Protein AF-A0A9E5KTV6-F1 (afdb_monomer_lite)

Sequence (54 aa):
MTCNNDLHFAKPDYARQQRCGVPEVIYGAGKTAPQIVAIMRALNDAGQNAFATR

Secondary structure (DSSP, 8-state):
------BTTB---TTHHHHHSS-EEEE-TT--HHHHHHHHHHHHHTT--EEEE-

pLDDT: mean 83.98, std 14.05, range [36.34, 93.06]

Radius of gyration: 10.74 Å; chains: 1; bounding box: 23×26×24 Å

Structure (mmCIF, N/CA/C/O backbone):
data_AF-A0A9E5KTV6-F1
#
_entry.id   AF-A0A9E5KTV6-F1
#
loop_
_atom_site.group_PDB
_atom_site.id
_atom_site.type_symbol
_atom_site.label_atom_id
_atom_site.label_alt_id
_atom_site.label_comp_id
_atom_site.label_asym_id
_atom_site.label_entity_id
_atom_site.label_seq_id
_atom_site.pdbx_PDB_ins_code
_atom_site.Cartn_x
_atom_site.Cartn_y
_atom_site.Cartn_z
_atom_site.occupancy
_atom_site.B_iso_or_equiv
_atom_site.auth_seq_id
_atom_site.auth_comp_id
_atom_site.auth_asym_id
_atom_site.auth_atom_id
_atom_site.pdbx_PDB_model_num
ATOM 1 N N . MET A 1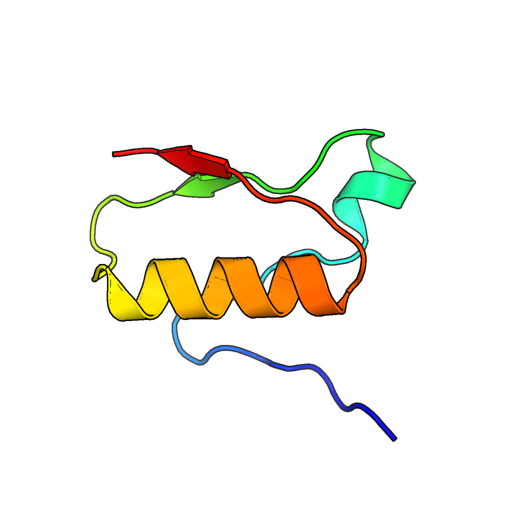 1 ? -12.126 -16.096 14.959 1.00 38.00 1 MET A N 1
ATOM 2 C CA . MET A 1 1 ? -10.844 -16.738 14.609 1.00 38.00 1 MET A CA 1
ATOM 3 C C . MET A 1 1 ? -10.371 -16.096 13.316 1.00 38.00 1 MET A C 1
ATOM 5 O O . MET A 1 1 ? -10.807 -16.503 12.254 1.00 38.00 1 MET A O 1
ATOM 9 N N . THR A 1 2 ? -9.573 -15.037 13.404 1.00 36.34 2 THR A N 1
ATOM 10 C CA . THR A 1 2 ? -8.885 -14.453 12.242 1.00 36.34 2 THR A CA 1
ATOM 11 C C . THR A 1 2 ? -7.520 -14.019 12.739 1.00 36.34 2 THR A C 1
ATOM 13 O O . THR A 1 2 ? -7.308 -12.913 13.226 1.00 36.34 2 THR A O 1
ATOM 16 N N . CYS A 1 3 ? -6.625 -14.999 12.761 1.00 38.53 3 CYS A N 1
ATOM 17 C CA . CYS A 1 3 ? -5.232 -14.825 13.112 1.00 38.53 3 CYS A CA 1
ATOM 18 C C . CYS A 1 3 ? -4.567 -14.099 11.944 1.00 38.53 3 CYS A C 1
ATOM 20 O O . CYS A 1 3 ? -4.492 -14.643 10.849 1.00 38.53 3 CYS A O 1
ATOM 22 N N . ASN A 1 4 ? -4.202 -12.846 12.204 1.00 50.66 4 ASN A N 1
ATOM 23 C CA . ASN A 1 4 ? -3.191 -12.033 11.541 1.00 50.66 4 ASN A CA 1
ATOM 24 C C . ASN A 1 4 ? -2.700 -12.572 10.181 1.00 50.66 4 ASN A C 1
ATOM 26 O O . ASN A 1 4 ? -1.885 -13.489 10.112 1.00 50.66 4 ASN A O 1
ATOM 30 N N . ASN A 1 5 ? -3.196 -11.974 9.097 1.00 55.34 5 ASN A N 1
ATOM 31 C CA . ASN A 1 5 ? -2.729 -12.213 7.736 1.00 55.34 5 ASN A CA 1
ATOM 32 C C . ASN A 1 5 ? -1.336 -11.571 7.565 1.00 55.34 5 ASN A C 1
ATOM 34 O O . ASN A 1 5 ? -1.197 -10.513 6.945 1.00 55.34 5 ASN A O 1
ATOM 38 N N . ASP A 1 6 ? -0.319 -12.159 8.202 1.00 59.41 6 ASP A N 1
ATOM 39 C CA . ASP A 1 6 ? 1.084 -11.791 8.032 1.00 59.41 6 ASP A CA 1
ATOM 40 C C . ASP A 1 6 ? 1.491 -12.174 6.605 1.00 59.41 6 ASP A C 1
ATOM 42 O O . ASP A 1 6 ? 1.837 -13.320 6.309 1.00 59.41 6 ASP A O 1
ATOM 46 N N . LEU A 1 7 ? 1.419 -11.213 5.682 1.00 76.38 7 LEU A N 1
ATOM 47 C CA . LEU A 1 7 ? 1.971 -11.425 4.355 1.00 76.38 7 LEU A CA 1
ATOM 48 C C . LEU A 1 7 ? 3.485 -11.591 4.544 1.00 76.38 7 LEU A C 1
ATOM 50 O O . LEU A 1 7 ? 4.164 -10.680 5.003 1.00 76.38 7 LEU A O 1
ATOM 54 N N . HIS A 1 8 ? 4.054 -12.739 4.182 1.00 79.12 8 HIS A N 1
ATOM 55 C CA . HIS A 1 8 ? 5.494 -13.013 4.356 1.00 79.12 8 HIS A CA 1
ATOM 56 C C . HIS A 1 8 ? 6.425 -11.960 3.705 1.00 79.12 8 HIS A C 1
ATOM 58 O O . HIS A 1 8 ? 7.627 -11.944 3.949 1.00 79.12 8 HIS A O 1
ATOM 64 N N . PHE A 1 9 ? 5.869 -11.078 2.871 1.00 80.25 9 PHE A N 1
ATOM 65 C CA . PHE A 1 9 ? 6.532 -9.997 2.142 1.00 80.25 9 PHE A CA 1
ATOM 66 C C . PHE A 1 9 ? 6.138 -8.574 2.601 1.00 80.25 9 PHE A C 1
ATOM 68 O O . PHE A 1 9 ? 6.657 -7.594 2.052 1.00 80.25 9 PHE A O 1
ATOM 75 N N . ALA A 1 10 ? 5.208 -8.431 3.554 1.00 85.75 10 ALA A N 1
ATOM 76 C CA . ALA A 1 10 ? 4.790 -7.148 4.125 1.00 85.75 10 ALA A CA 1
ATOM 77 C C . ALA A 1 10 ? 3.981 -7.327 5.420 1.00 85.75 10 ALA A C 1
ATOM 79 O O . ALA A 1 10 ? 3.146 -8.217 5.523 1.00 85.75 10 ALA A O 1
ATOM 80 N N . LYS A 1 11 ? 4.141 -6.410 6.375 1.00 86.94 11 LYS A N 1
ATOM 81 C CA . LYS A 1 11 ? 3.337 -6.382 7.601 1.00 86.94 11 LYS A CA 1
ATOM 82 C C . LYS A 1 11 ? 2.495 -5.100 7.640 1.00 86.94 11 LYS A C 1
ATOM 84 O O . LYS A 1 11 ? 3.021 -4.076 8.071 1.00 86.94 11 LYS A O 1
A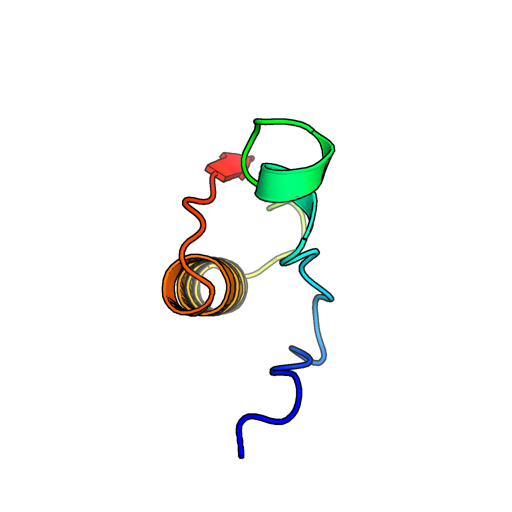TOM 89 N N . PRO A 1 12 ? 1.247 -5.119 7.133 1.00 86.31 12 PRO A N 1
ATOM 90 C CA . PRO A 1 12 ? 0.395 -3.935 7.093 1.00 86.31 12 PRO A CA 1
ATOM 91 C C . PRO A 1 12 ? -0.059 -3.549 8.503 1.00 86.31 12 PRO A C 1
ATOM 93 O O . PRO A 1 12 ? -0.370 -4.416 9.321 1.00 86.31 12 PRO A O 1
ATOM 96 N N . ASP A 1 13 ? -0.115 -2.251 8.790 1.00 87.94 13 ASP A N 1
ATOM 97 C CA . ASP A 1 13 ? -0.629 -1.741 10.060 1.00 87.94 13 ASP A CA 1
ATOM 98 C C . ASP A 1 13 ? -2.141 -1.497 9.986 1.00 87.94 13 ASP A C 1
ATOM 100 O O . ASP A 1 13 ? -2.603 -0.406 9.651 1.00 87.94 13 ASP A O 1
ATOM 104 N N . TYR A 1 14 ? -2.912 -2.517 10.364 1.00 88.56 14 TYR A N 1
ATOM 105 C CA . TYR A 1 14 ? -4.377 -2.474 10.385 1.00 88.56 14 TYR A CA 1
ATOM 106 C C . TYR A 1 14 ? -4.970 -1.536 11.446 1.00 88.56 14 TYR A C 1
ATOM 108 O O . TYR A 1 14 ? -6.177 -1.317 11.459 1.00 88.56 14 TYR A O 1
ATOM 116 N N . ALA A 1 15 ? -4.176 -0.975 12.362 1.00 87.88 15 ALA A N 1
ATOM 117 C CA . ALA A 1 15 ? -4.660 -0.013 13.356 1.00 87.88 15 ALA A CA 1
ATOM 118 C C . ALA A 1 15 ? -4.364 1.435 12.945 1.00 87.88 15 ALA A C 1
ATOM 120 O O . ALA A 1 15 ? -4.810 2.371 13.615 1.00 87.88 15 ALA A O 1
ATOM 121 N N . ARG A 1 16 ? -3.618 1.652 11.853 1.00 87.31 16 ARG A N 1
ATOM 122 C CA . ARG A 1 16 ? -3.156 2.988 11.469 1.00 87.31 16 ARG A CA 1
ATOM 123 C C . ARG A 1 16 ? -4.294 3.962 11.226 1.00 87.31 16 ARG A C 1
ATOM 125 O O . ARG A 1 16 ? -4.235 5.071 11.747 1.00 87.31 16 ARG A O 1
ATOM 132 N N . GLN A 1 17 ? -5.345 3.560 10.513 1.00 87.69 17 GLN A N 1
ATOM 133 C CA . GLN A 1 17 ? -6.467 4.462 10.247 1.00 87.69 17 GLN A CA 1
ATOM 134 C C . GLN A 1 17 ? -7.188 4.875 11.530 1.00 87.69 17 GLN A C 1
ATOM 136 O O . GLN A 1 17 ? -7.574 6.030 11.661 1.00 87.69 17 GLN A O 1
ATOM 141 N N . GLN A 1 18 ? -7.314 3.971 12.503 1.00 87.25 18 GLN A N 1
ATOM 142 C CA . GLN A 1 18 ? -7.930 4.297 13.791 1.00 87.25 18 GLN A CA 1
ATOM 143 C C . GLN A 1 18 ? -7.057 5.248 14.620 1.00 87.25 18 GLN A C 1
ATOM 145 O O . GLN A 1 18 ? -7.578 6.149 15.269 1.00 87.25 18 GLN A O 1
ATOM 150 N N . ARG A 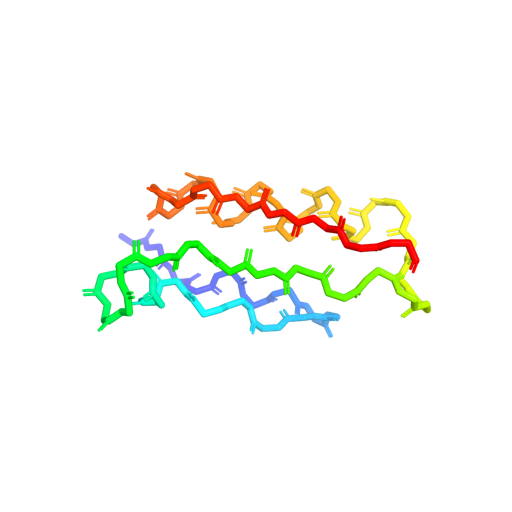1 19 ? -5.729 5.071 14.588 1.00 91.62 19 ARG A N 1
ATOM 151 C CA . ARG A 1 19 ? -4.785 5.876 15.384 1.00 91.62 19 ARG A CA 1
ATOM 152 C C . ARG A 1 19 ? -4.446 7.224 14.753 1.00 91.62 19 ARG A C 1
ATOM 154 O O . ARG A 1 19 ? -4.224 8.192 15.469 1.00 91.62 19 ARG A O 1
ATOM 161 N N . CYS A 1 20 ? -4.361 7.273 13.429 1.00 89.25 20 CYS A N 1
ATOM 162 C CA . CYS A 1 20 ? -3.854 8.421 12.678 1.00 89.25 20 CYS A CA 1
ATOM 163 C C . CYS A 1 20 ? -4.925 9.095 11.809 1.00 89.25 20 CYS A C 1
ATOM 165 O O . CYS A 1 20 ? -4.633 10.109 11.183 1.00 89.25 20 CYS A O 1
ATOM 167 N N . GLY A 1 21 ? -6.134 8.532 11.719 1.00 88.62 21 GLY A N 1
ATOM 168 C CA . GLY A 1 21 ? -7.217 9.044 10.872 1.00 88.62 21 GLY A CA 1
ATOM 169 C C . GLY A 1 21 ? -7.006 8.835 9.368 1.00 88.62 21 GLY A C 1
ATOM 170 O O . GLY A 1 21 ? -7.865 9.214 8.577 1.00 88.62 21 GLY A O 1
ATOM 171 N N . VAL A 1 22 ? -5.885 8.230 8.958 1.00 86.38 22 VAL A N 1
ATOM 172 C CA . VAL A 1 22 ? -5.504 8.036 7.552 1.00 86.38 22 VAL A CA 1
ATOM 173 C C . VAL A 1 22 ? -5.140 6.579 7.256 1.00 86.38 22 VAL A C 1
ATOM 175 O O . VAL A 1 22 ? -4.541 5.919 8.109 1.00 86.38 22 VAL A O 1
ATOM 178 N N . PRO A 1 23 ? -5.490 6.071 6.061 1.00 87.56 23 PRO A N 1
ATOM 179 C CA . PRO A 1 23 ? -5.149 4.714 5.649 1.00 87.56 23 PRO A CA 1
ATOM 180 C C . PRO A 1 23 ? -3.638 4.505 5.478 1.00 87.56 23 PRO A C 1
ATOM 182 O O . PRO A 1 23 ? -2.874 5.455 5.298 1.00 87.56 23 PRO A O 1
ATOM 185 N N . GLU A 1 24 ? -3.213 3.243 5.495 1.00 89.69 24 GLU A N 1
ATOM 186 C CA . GLU A 1 24 ? -1.827 2.861 5.210 1.00 89.69 24 GLU A CA 1
ATOM 187 C C . GLU A 1 24 ? -1.476 3.076 3.726 1.00 89.69 24 GLU A C 1
ATOM 189 O O . GLU A 1 24 ? -2.294 2.863 2.822 1.00 89.69 24 GLU A O 1
ATOM 194 N N . VAL A 1 25 ? -0.230 3.492 3.473 1.00 91.12 25 VAL A N 1
ATOM 195 C CA . VAL A 1 25 ? 0.321 3.672 2.123 1.00 91.12 25 VAL A CA 1
ATOM 196 C C . VAL A 1 25 ? 1.383 2.608 1.859 1.00 91.12 25 VAL A C 1
ATOM 198 O O . VAL A 1 25 ? 2.390 2.514 2.556 1.00 91.12 25 VAL A O 1
ATOM 201 N N . ILE A 1 26 ? 1.168 1.818 0.814 1.00 91.69 26 ILE A N 1
ATOM 202 C CA . ILE A 1 26 ? 2.037 0.728 0.384 1.00 91.69 26 ILE A CA 1
ATOM 203 C C . ILE A 1 26 ? 3.158 1.304 -0.480 1.00 91.69 26 ILE A C 1
ATOM 205 O O . ILE A 1 26 ? 2.921 1.807 -1.579 1.00 91.69 26 ILE A O 1
ATOM 209 N N . TYR A 1 27 ? 4.399 1.169 -0.021 1.00 91.06 27 TYR A N 1
ATOM 210 C CA . TYR A 1 27 ? 5.558 1.463 -0.857 1.00 91.06 27 TYR A CA 1
ATOM 211 C C . TYR A 1 27 ? 5.726 0.371 -1.923 1.00 91.06 27 TYR A C 1
ATOM 213 O O . TYR A 1 27 ? 6.031 -0.781 -1.594 1.00 91.06 27 TYR A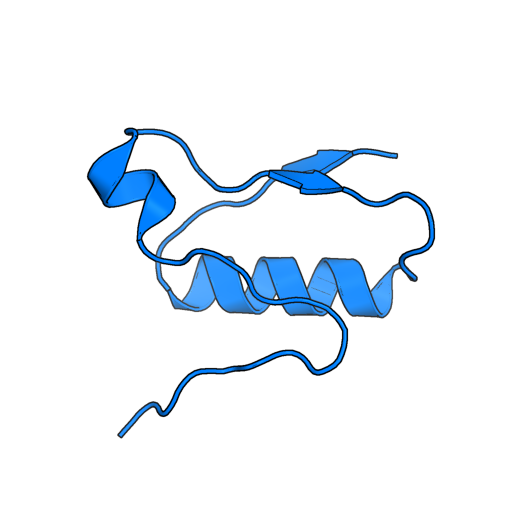 O 1
ATOM 221 N N . GLY A 1 28 ? 5.463 0.709 -3.188 1.00 88.56 28 GLY A N 1
ATOM 222 C CA . GLY A 1 28 ? 5.427 -0.264 -4.284 1.00 88.56 28 GLY A CA 1
ATOM 223 C C . GLY A 1 28 ? 6.785 -0.614 -4.891 1.00 88.56 28 GLY A C 1
ATOM 224 O O . GLY A 1 28 ? 6.897 -1.663 -5.526 1.00 88.56 28 GLY A O 1
ATOM 225 N N . ALA A 1 29 ? 7.832 0.189 -4.676 1.00 90.88 29 ALA A N 1
ATOM 226 C CA . ALA A 1 29 ? 9.140 -0.101 -5.255 1.00 90.88 29 ALA A CA 1
ATOM 227 C C . ALA A 1 29 ? 9.705 -1.426 -4.708 1.00 90.88 29 ALA A C 1
ATOM 229 O O . ALA A 1 29 ? 9.725 -1.676 -3.501 1.00 90.88 29 ALA A O 1
ATOM 230 N N . GLY A 1 30 ? 10.133 -2.305 -5.617 1.00 89.00 30 GLY A N 1
ATOM 231 C CA . GLY A 1 30 ? 10.601 -3.654 -5.281 1.00 89.00 30 GLY A CA 1
ATOM 232 C C . GLY A 1 30 ? 9.491 -4.657 -4.939 1.00 89.00 30 GLY A C 1
ATOM 233 O O . GLY A 1 30 ? 9.803 -5.808 -4.632 1.00 89.00 30 GLY A O 1
ATOM 234 N N . LYS A 1 31 ? 8.209 -4.267 -5.008 1.00 90.06 31 LYS A N 1
ATOM 235 C CA . LYS A 1 31 ? 7.070 -5.184 -4.863 1.00 90.06 31 LYS A CA 1
ATOM 236 C C . LYS A 1 31 ? 6.484 -5.534 -6.223 1.00 90.06 31 LYS A C 1
ATOM 238 O O . LYS A 1 31 ? 6.332 -4.695 -7.105 1.00 90.06 31 LYS A O 1
ATOM 243 N N . THR A 1 32 ? 6.118 -6.797 -6.381 1.00 93.06 32 THR A N 1
ATOM 244 C CA . THR A 1 32 ? 5.376 -7.256 -7.559 1.00 93.06 32 THR A CA 1
ATOM 245 C C . THR A 1 32 ? 3.911 -6.824 -7.461 1.00 93.06 32 THR A C 1
ATOM 247 O O . THR A 1 32 ? 3.364 -6.680 -6.365 1.00 93.06 32 THR A O 1
ATOM 250 N N . ALA A 1 33 ? 3.237 -6.661 -8.602 1.00 91.81 33 ALA A N 1
ATOM 251 C CA . ALA A 1 33 ? 1.814 -6.315 -8.615 1.00 91.81 33 ALA A CA 1
ATOM 252 C C . ALA A 1 33 ? 0.938 -7.285 -7.783 1.00 91.81 33 ALA A C 1
ATOM 254 O O . ALA A 1 33 ? 0.113 -6.798 -7.008 1.00 91.81 33 ALA A O 1
ATOM 255 N N . PRO A 1 34 ? 1.141 -8.623 -7.821 1.00 92.44 34 PRO A N 1
ATOM 256 C CA . PRO A 1 34 ? 0.404 -9.547 -6.956 1.00 92.44 34 PRO A CA 1
ATOM 257 C C . PRO A 1 34 ? 0.616 -9.294 -5.458 1.00 92.44 34 PRO A C 1
ATOM 259 O O . PRO A 1 34 ? -0.332 -9.405 -4.684 1.00 92.44 34 PRO A O 1
ATOM 262 N N . GLN A 1 35 ? 1.829 -8.911 -5.041 1.00 91.69 35 GLN A N 1
ATOM 263 C CA . GLN A 1 35 ? 2.108 -8.572 -3.642 1.00 91.69 35 GLN A CA 1
ATOM 264 C C . GLN A 1 35 ? 1.368 -7.302 -3.218 1.00 91.69 35 GLN A C 1
ATOM 266 O O . GLN A 1 35 ? 0.774 -7.278 -2.144 1.00 91.69 35 GLN A O 1
ATOM 271 N N . ILE A 1 36 ? 1.352 -6.267 -4.063 1.00 91.94 36 ILE A N 1
ATOM 272 C CA . ILE A 1 36 ? 0.617 -5.025 -3.780 1.00 91.94 36 ILE A CA 1
ATOM 273 C C . ILE A 1 36 ? -0.884 -5.313 -3.652 1.00 91.94 36 ILE A C 1
ATOM 275 O O . ILE A 1 36 ? -1.508 -4.880 -2.685 1.00 91.94 36 ILE A O 1
ATOM 279 N N . VAL A 1 37 ? -1.452 -6.102 -4.570 1.00 92.19 37 VAL A N 1
ATOM 280 C CA . VAL A 1 37 ? -2.869 -6.500 -4.524 1.00 92.19 37 VAL A CA 1
ATOM 281 C C . VAL A 1 37 ? -3.188 -7.286 -3.253 1.00 92.19 37 VAL A C 1
ATOM 283 O O . VAL A 1 37 ? -4.212 -7.033 -2.622 1.00 92.19 37 VAL A O 1
ATOM 286 N N . ALA A 1 38 ? -2.320 -8.215 -2.847 1.00 92.12 38 ALA A N 1
ATOM 287 C CA . ALA A 1 38 ? -2.515 -8.984 -1.622 1.00 92.12 38 ALA A CA 1
ATOM 288 C C . ALA A 1 38 ? -2.497 -8.091 -0.368 1.00 92.12 38 ALA A C 1
ATOM 290 O O . ALA A 1 38 ? -3.338 -8.264 0.512 1.00 92.12 38 ALA A O 1
ATOM 291 N N . ILE A 1 39 ? -1.596 -7.103 -0.311 1.00 91.38 39 ILE A N 1
ATOM 292 C CA . ILE A 1 39 ? -1.537 -6.129 0.791 1.00 91.38 39 ILE A CA 1
ATOM 293 C C . ILE A 1 39 ? -2.801 -5.264 0.819 1.00 91.38 39 ILE A C 1
ATOM 295 O O . ILE A 1 39 ? -3.399 -5.098 1.879 1.00 91.38 39 ILE A O 1
ATOM 299 N N . MET A 1 40 ? -3.233 -4.746 -0.337 1.00 91.88 40 MET A N 1
ATOM 300 C CA . MET A 1 40 ? -4.457 -3.942 -0.429 1.00 91.88 40 MET A CA 1
ATOM 301 C C . MET A 1 40 ? -5.690 -4.723 0.020 1.00 91.88 40 MET A C 1
ATOM 303 O O . MET A 1 40 ? -6.512 -4.179 0.749 1.00 91.88 40 MET A O 1
ATOM 307 N N . ARG A 1 41 ? -5.814 -5.995 -0.382 1.00 91.94 41 ARG A N 1
ATOM 308 C CA . ARG A 1 41 ? -6.923 -6.856 0.054 1.00 91.94 41 ARG A CA 1
ATOM 309 C C . ARG A 1 41 ? -6.923 -7.043 1.563 1.00 91.94 41 ARG A C 1
ATOM 311 O O . ARG A 1 41 ? -7.954 -6.834 2.179 1.00 91.94 41 ARG A O 1
ATOM 3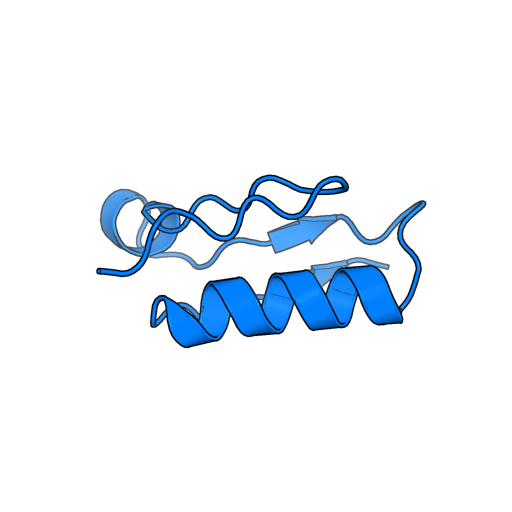18 N N . ALA A 1 42 ? -5.767 -7.341 2.153 1.00 90.50 42 ALA A N 1
ATOM 319 C CA . ALA A 1 42 ? -5.665 -7.520 3.595 1.00 90.50 42 ALA A CA 1
ATOM 320 C C . ALA A 1 42 ? -6.055 -6.250 4.375 1.00 90.50 42 ALA A C 1
ATOM 322 O O . ALA A 1 42 ? -6.765 -6.336 5.374 1.00 90.50 42 ALA A O 1
ATOM 323 N N . LEU A 1 43 ? -5.618 -5.070 3.915 1.00 90.31 43 LEU A N 1
ATOM 324 C CA . LEU A 1 43 ? -6.005 -3.786 4.513 1.00 90.31 43 LEU A CA 1
ATOM 325 C C . LEU A 1 43 ? -7.514 -3.532 4.373 1.00 90.31 43 LEU A C 1
ATOM 327 O O . LEU A 1 43 ? -8.164 -3.153 5.348 1.00 90.31 43 LEU A O 1
ATOM 331 N N . ASN A 1 44 ? -8.081 -3.819 3.199 1.00 90.69 44 ASN A N 1
ATOM 332 C CA . ASN A 1 44 ? -9.507 -3.647 2.931 1.00 90.69 44 ASN A CA 1
ATOM 333 C C . ASN A 1 44 ? -10.384 -4.602 3.755 1.00 90.69 44 ASN A C 1
ATOM 335 O O . ASN A 1 44 ? -11.404 -4.182 4.294 1.00 90.69 44 ASN A O 1
ATOM 339 N N . ASP A 1 45 ? -9.962 -5.857 3.921 1.00 89.88 45 ASP A N 1
ATOM 340 C CA . ASP A 1 45 ? -10.640 -6.844 4.773 1.00 89.88 45 ASP A CA 1
ATOM 341 C C . ASP A 1 45 ? -10.627 -6.421 6.252 1.00 89.88 45 ASP A C 1
ATOM 343 O O . ASP A 1 45 ? -11.554 -6.725 7.002 1.00 89.88 45 ASP A O 1
ATOM 347 N N . ALA A 1 46 ? -9.608 -5.662 6.671 1.00 86.94 46 ALA A N 1
ATOM 348 C CA . ALA A 1 46 ? -9.545 -5.023 7.985 1.00 86.94 46 ALA A CA 1
ATOM 349 C C . ALA A 1 46 ? -10.363 -3.715 8.080 1.00 86.94 46 ALA A C 1
ATOM 351 O O . ALA A 1 46 ? -10.298 -3.017 9.093 1.00 86.94 46 ALA A O 1
ATOM 352 N N . GLY A 1 47 ? -11.134 -3.374 7.042 1.00 87.50 47 GLY A N 1
ATOM 353 C CA . GLY A 1 47 ? -11.977 -2.181 6.987 1.00 87.50 47 GLY A CA 1
ATOM 354 C C . GLY A 1 47 ? -11.217 -0.890 6.682 1.00 87.50 47 GLY A C 1
ATOM 355 O O . GLY A 1 47 ? -11.747 0.192 6.938 1.00 87.50 47 GLY A O 1
ATOM 356 N N . GLN A 1 48 ? -9.990 -0.987 6.159 1.00 86.69 48 GLN A N 1
ATOM 357 C CA . GLN A 1 48 ? -9.166 0.165 5.806 1.00 86.69 48 GLN A CA 1
ATOM 358 C C . GLN A 1 48 ? -8.929 0.240 4.302 1.00 86.69 48 GLN A C 1
ATOM 360 O O . GLN A 1 48 ? -8.430 -0.695 3.680 1.00 86.69 48 GLN A O 1
ATOM 365 N N . ASN A 1 49 ? -9.203 1.401 3.712 1.00 86.62 49 ASN A N 1
ATOM 366 C CA . ASN A 1 49 ? -8.715 1.680 2.364 1.00 86.62 49 ASN A CA 1
ATOM 367 C C . ASN A 1 49 ? -7.176 1.701 2.361 1.00 86.62 49 ASN A C 1
ATOM 369 O O . ASN A 1 49 ? -6.546 1.853 3.405 1.00 86.62 49 ASN A O 1
ATOM 373 N N . ALA A 1 50 ? -6.560 1.563 1.190 1.00 88.62 50 ALA A N 1
ATOM 374 C CA . ALA A 1 50 ? -5.109 1.590 1.047 1.00 88.62 50 ALA A CA 1
ATOM 375 C C . ALA A 1 50 ? -4.705 2.269 -0.261 1.00 88.62 50 ALA A C 1
ATOM 377 O O . ALA A 1 50 ? -5.39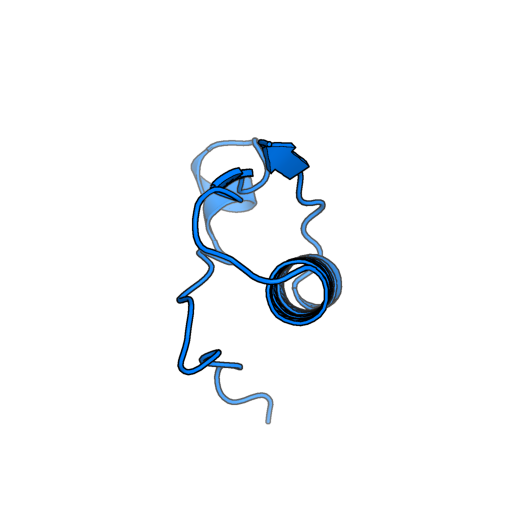1 2.139 -1.276 1.00 88.62 50 ALA A O 1
ATOM 378 N N . PHE A 1 51 ? -3.563 2.952 -0.248 1.00 90.94 51 PHE A N 1
ATOM 379 C CA . PHE A 1 51 ? -2.941 3.508 -1.452 1.00 90.94 51 PHE A CA 1
ATOM 380 C C . PHE A 1 51 ? -1.615 2.810 -1.727 1.00 90.94 51 PHE A C 1
ATOM 382 O O . PHE A 1 51 ? -1.005 2.269 -0.812 1.00 90.94 51 PHE A O 1
ATOM 389 N N . ALA A 1 52 ? -1.148 2.833 -2.973 1.00 90.31 52 ALA A N 1
ATOM 390 C CA . ALA A 1 52 ? 0.191 2.367 -3.318 1.00 90.31 52 ALA A CA 1
ATOM 391 C C . ALA A 1 52 ? 0.941 3.412 -4.138 1.00 90.31 52 ALA A C 1
ATOM 393 O O . ALA A 1 52 ? 0.350 4.094 -4.977 1.00 90.31 52 ALA A O 1
ATOM 394 N N . THR A 1 53 ? 2.247 3.516 -3.901 1.00 90.88 53 THR A N 1
ATOM 395 C CA . THR A 1 53 ? 3.156 4.351 -4.695 1.00 90.88 53 THR A CA 1
ATOM 396 C C . THR A 1 53 ? 3.872 3.514 -5.753 1.00 90.88 53 THR A C 1
ATOM 398 O O . THR A 1 53 ? 4.054 2.311 -5.565 1.00 90.88 53 THR A O 1
ATOM 401 N N . ARG A 1 54 ? 4.278 4.147 -6.858 1.00 79.19 54 ARG A N 1
ATOM 402 C CA . ARG A 1 54 ? 5.106 3.523 -7.901 1.00 79.19 54 ARG A CA 1
ATOM 403 C C . ARG A 1 54 ? 6.582 3.540 -7.525 1.00 79.19 54 ARG A C 1
ATOM 405 O O . ARG A 1 54 ? 6.999 4.537 -6.897 1.00 79.19 54 ARG A O 1
#

Foldseek 3Di:
DDPQPPPVVDRADLCCCVVPVAAEEAECVPHDPVRVVVNQVVSVVSVGGYHYDD